Protein AF-A0A956IPW3-F1 (afdb_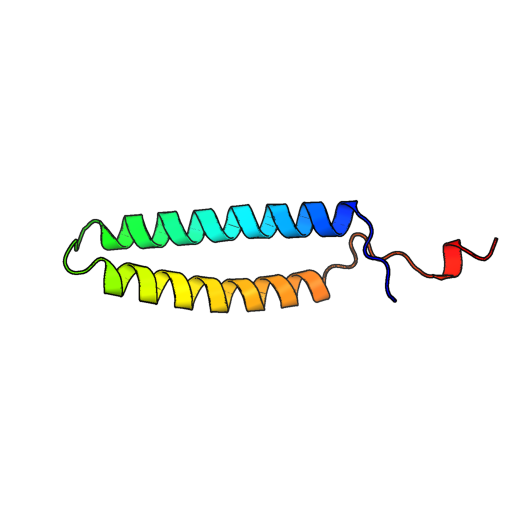monomer)

pLDDT: mean 80.19, std 14.18, range [40.19, 94.0]

Secondary structure (DSSP, 8-state):
-----HHHHHHHHHHHHHHHHHHHHHHHHHHTT-TT-HHHHHHHHHHHHHHHHHHHHHHHHH--TT---GGGG--

Mean predicted aligned error: 8.37 Å

Solvent-accessible surface area (backbone atoms only — not comparable to full-atom values): 4510 Å² total; per-residue (Å²): 132,89,66,70,36,73,66,38,58,51,51,53,51,51,55,49,52,55,51,53,49,53,50,49,52,49,50,47,62,68,38,66,84,58,83,81,50,75,67,57,53,52,50,51,45,51,55,53,48,52,56,50,48,55,51,48,53,56,51,55,69,69,49,71,75,51,67,69,65,76,77,77,78,77,121

Nearest PDB structures (f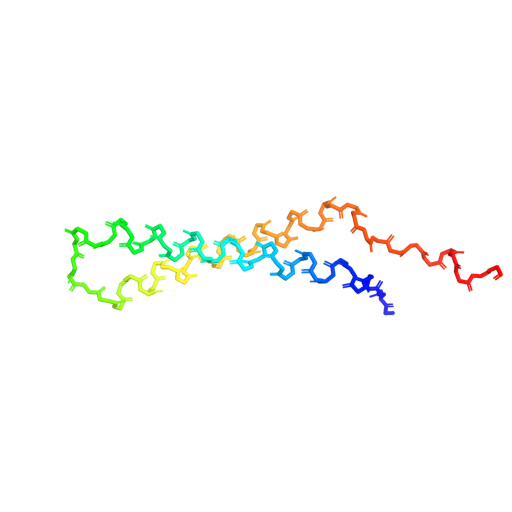oldseek):
  6swg-assembly1_B  TM=7.289E-01  e=6.789E+00  Homo sapiens

Structure (mmCIF, N/CA/C/O backbone):
data_AF-A0A956IPW3-F1
#
_entry.id   AF-A0A956IPW3-F1
#
loop_
_atom_site.group_PDB
_atom_site.id
_atom_site.type_symbol
_atom_site.label_atom_id
_atom_site.label_alt_id
_atom_site.label_comp_id
_atom_site.label_asym_id
_atom_site.label_entity_id
_atom_site.label_seq_id
_atom_site.pdbx_PDB_ins_code
_atom_site.Cartn_x
_atom_site.Cartn_y
_atom_site.Cartn_z
_atom_site.occupancy
_atom_site.B_iso_or_equiv
_atom_site.auth_seq_id
_atom_site.auth_comp_id
_atom_site.auth_asym_id
_atom_site.auth_atom_id
_atom_site.pdbx_PDB_model_num
ATOM 1 N N . MET A 1 1 ? 13.066 -18.989 -18.557 1.00 40.19 1 MET A N 1
ATOM 2 C CA . MET A 1 1 ? 12.996 -18.277 -17.262 1.00 40.19 1 MET A CA 1
ATOM 3 C C . MET A 1 1 ? 13.190 -16.797 -17.547 1.00 40.19 1 MET A C 1
ATOM 5 O O . MET A 1 1 ? 14.249 -16.431 -18.035 1.00 40.19 1 MET A O 1
ATOM 9 N N . ALA A 1 2 ? 12.159 -15.967 -17.381 1.00 42.72 2 ALA A N 1
ATOM 10 C CA . ALA A 1 2 ? 12.289 -14.527 -17.604 1.00 42.72 2 ALA A CA 1
ATOM 11 C C . ALA A 1 2 ? 13.140 -13.933 -16.473 1.00 42.72 2 ALA A C 1
ATOM 13 O O . ALA A 1 2 ? 12.723 -13.957 -15.319 1.00 42.72 2 ALA A O 1
ATOM 14 N N . TYR A 1 3 ? 14.345 -13.462 -16.789 1.00 51.72 3 TYR A N 1
ATOM 15 C CA . TYR A 1 3 ? 15.212 -12.807 -15.814 1.00 51.72 3 TYR A CA 1
ATOM 16 C C . TYR A 1 3 ? 14.658 -11.395 -15.573 1.00 51.72 3 TYR A C 1
ATOM 18 O O . TYR A 1 3 ? 14.727 -10.534 -16.452 1.00 51.72 3 TYR A O 1
ATOM 26 N N . GLU A 1 4 ? 14.045 -11.150 -14.411 1.00 57.56 4 GLU A N 1
ATOM 27 C CA . GLU A 1 4 ? 13.843 -9.770 -13.966 1.00 57.56 4 GLU A CA 1
ATOM 28 C C . GLU A 1 4 ? 15.216 -9.120 -13.793 1.00 57.56 4 GLU A C 1
ATOM 30 O O . GLU A 1 4 ? 16.128 -9.713 -13.212 1.00 57.56 4 GLU A O 1
ATOM 35 N N . SER A 1 5 ? 15.378 -7.885 -14.270 1.00 67.88 5 SER A N 1
ATOM 36 C CA . SER A 1 5 ? 16.577 -7.127 -13.927 1.00 67.88 5 SER A CA 1
ATOM 37 C C . SER A 1 5 ? 16.633 -6.968 -12.401 1.00 67.88 5 SER A C 1
ATOM 39 O O . SER A 1 5 ? 15.618 -6.660 -11.770 1.00 67.88 5 SER A O 1
ATOM 41 N N . ARG A 1 6 ? 17.816 -7.156 -11.796 1.00 75.94 6 ARG A N 1
ATOM 42 C CA . ARG A 1 6 ? 18.026 -7.018 -10.339 1.00 75.94 6 ARG A CA 1
ATOM 43 C C . ARG A 1 6 ? 17.476 -5.679 -9.815 1.00 75.94 6 ARG A C 1
ATOM 45 O O . ARG A 1 6 ? 16.936 -5.612 -8.715 1.00 75.94 6 ARG A O 1
ATOM 52 N N . THR A 1 7 ? 17.534 -4.636 -10.641 1.00 76.38 7 THR A N 1
ATOM 53 C CA . THR A 1 7 ? 16.969 -3.309 -10.373 1.00 76.38 7 THR A CA 1
ATOM 54 C C . THR A 1 7 ? 15.440 -3.317 -10.305 1.00 76.38 7 THR A C 1
ATOM 56 O O . THR A 1 7 ? 14.877 -2.679 -9.419 1.00 76.38 7 THR A O 1
ATOM 59 N N . ARG A 1 8 ? 14.746 -4.056 -11.184 1.00 80.00 8 ARG A N 1
ATOM 60 C CA . ARG A 1 8 ? 13.277 -4.170 -11.155 1.00 80.00 8 ARG A CA 1
ATOM 61 C C . ARG A 1 8 ? 12.805 -4.788 -9.843 1.00 80.00 8 ARG A C 1
ATOM 63 O O . ARG A 1 8 ? 11.928 -4.219 -9.200 1.00 80.00 8 ARG A O 1
ATOM 70 N N . SER A 1 9 ? 13.422 -5.889 -9.416 1.00 82.00 9 SER A N 1
ATOM 71 C CA . SER A 1 9 ? 13.037 -6.573 -8.177 1.00 82.00 9 SER A CA 1
ATOM 72 C C . SER A 1 9 ? 13.297 -5.704 -6.935 1.00 82.00 9 SER A C 1
ATOM 74 O O . SER A 1 9 ? 12.456 -5.668 -6.039 1.00 82.00 9 SER A O 1
ATOM 76 N N . ILE A 1 10 ? 14.395 -4.932 -6.900 1.00 86.88 10 ILE A N 1
ATOM 77 C CA . ILE A 1 10 ? 14.680 -3.981 -5.805 1.00 86.88 10 ILE A CA 1
ATOM 78 C C . ILE A 1 10 ? 13.632 -2.861 -5.752 1.00 86.88 10 ILE A C 1
ATOM 80 O O . ILE A 1 10 ? 13.079 -2.588 -4.687 1.00 86.88 10 ILE A O 1
ATOM 84 N N . VAL A 1 11 ? 13.317 -2.228 -6.887 1.00 87.75 11 VAL A N 1
ATOM 85 C CA . VAL A 1 11 ? 12.322 -1.140 -6.938 1.00 87.75 11 VAL A CA 1
ATOM 86 C C . VAL A 1 11 ? 10.926 -1.666 -6.595 1.00 87.75 11 VAL A C 1
ATOM 88 O O . VAL A 1 11 ? 10.180 -1.020 -5.857 1.00 87.75 11 VAL A O 1
ATOM 91 N N . LYS A 1 12 ? 10.584 -2.873 -7.052 1.00 87.50 12 LYS A N 1
ATOM 92 C CA . LYS A 1 12 ? 9.335 -3.549 -6.695 1.00 87.50 12 LYS A CA 1
ATOM 93 C C . LYS A 1 12 ? 9.251 -3.812 -5.190 1.00 87.50 12 LYS A C 1
ATOM 95 O O . LYS A 1 12 ? 8.252 -3.440 -4.576 1.00 87.50 12 LYS A O 1
ATOM 100 N N . ALA A 1 13 ? 10.312 -4.335 -4.577 1.00 88.56 13 ALA A N 1
ATOM 101 C CA . ALA A 1 13 ? 10.371 -4.563 -3.133 1.00 88.56 13 ALA A CA 1
ATOM 102 C C . ALA A 1 13 ? 10.269 -3.259 -2.321 1.00 88.56 13 ALA A C 1
ATOM 104 O O . ALA A 1 13 ? 9.508 -3.196 -1.355 1.00 88.56 13 ALA A O 1
ATOM 105 N N . LEU A 1 14 ? 10.980 -2.203 -2.733 1.00 91.25 14 LEU A N 1
ATOM 106 C CA . LEU A 1 14 ? 10.902 -0.886 -2.094 1.00 91.25 14 LEU A CA 1
ATOM 107 C C . LEU A 1 14 ? 9.493 -0.299 -2.196 1.00 91.25 14 LEU A C 1
ATOM 109 O O . LEU A 1 14 ? 8.926 0.106 -1.186 1.00 91.25 14 LEU A O 1
ATOM 113 N N . SER A 1 15 ? 8.891 -0.312 -3.388 1.00 91.12 15 SER A N 1
ATOM 114 C CA . SER A 1 15 ? 7.531 0.205 -3.581 1.00 91.12 15 SER A CA 1
ATOM 115 C C . SER A 1 15 ? 6.499 -0.532 -2.720 1.00 91.12 15 SER A C 1
ATOM 117 O O . SER A 1 15 ? 5.621 0.104 -2.139 1.00 91.12 15 SER A O 1
ATOM 119 N N . TRP A 1 16 ? 6.646 -1.852 -2.559 1.00 92.88 16 TRP A N 1
ATOM 120 C CA . TRP A 1 16 ? 5.802 -2.629 -1.655 1.00 92.88 16 TRP A CA 1
ATOM 121 C C . TRP A 1 16 ? 6.003 -2.230 -0.187 1.00 92.88 16 TRP A C 1
ATOM 123 O O . TRP A 1 16 ? 5.028 -2.039 0.537 1.00 92.88 16 TRP A O 1
ATOM 133 N N . ARG A 1 17 ? 7.254 -2.040 0.256 1.00 92.50 17 ARG A N 1
ATOM 134 C CA . ARG A 1 17 ? 7.561 -1.610 1.632 1.00 92.50 17 ARG A CA 1
ATOM 135 C C . ARG A 1 17 ? 6.945 -0.255 1.969 1.00 92.50 17 ARG A C 1
ATOM 137 O O . ARG A 1 17 ? 6.369 -0.118 3.047 1.00 92.50 17 ARG A O 1
ATOM 144 N N . PHE A 1 18 ? 7.015 0.715 1.059 1.00 93.19 18 PHE A N 1
ATOM 145 C CA . PHE A 1 18 ? 6.376 2.019 1.254 1.00 93.19 18 PHE A CA 1
ATOM 146 C C . PHE A 1 18 ? 4.855 1.890 1.406 1.00 93.19 18 PHE A C 1
ATOM 148 O O . PHE A 1 18 ? 4.298 2.401 2.375 1.00 93.19 18 PHE A O 1
ATOM 155 N N . LEU A 1 19 ? 4.191 1.146 0.515 1.00 92.19 19 LEU A N 1
ATOM 156 C CA . LEU A 1 19 ? 2.740 0.940 0.587 1.00 92.19 19 LEU A CA 1
ATOM 157 C C . LEU A 1 19 ? 2.316 0.216 1.866 1.00 92.19 19 LEU A C 1
ATOM 159 O O . LEU A 1 19 ? 1.417 0.679 2.559 1.00 92.19 19 LEU A O 1
ATOM 163 N N . ALA A 1 20 ? 2.988 -0.881 2.219 1.00 91.62 20 ALA A N 1
ATOM 164 C CA . ALA A 1 20 ? 2.674 -1.645 3.422 1.00 91.62 20 ALA A CA 1
ATOM 165 C C . ALA A 1 20 ? 2.798 -0.798 4.700 1.00 91.62 20 ALA A C 1
ATOM 167 O O . ALA A 1 20 ? 1.977 -0.927 5.612 1.00 91.62 20 ALA A O 1
ATOM 168 N N . THR A 1 21 ? 3.794 0.090 4.756 1.00 93.12 21 THR A N 1
ATOM 169 C CA . THR A 1 21 ? 4.003 0.986 5.902 1.00 93.12 21 THR A CA 1
ATOM 170 C C . THR A 1 21 ? 2.899 2.040 5.978 1.00 93.12 21 THR A C 1
ATOM 172 O O . THR A 1 21 ? 2.322 2.231 7.043 1.00 93.12 21 THR A O 1
ATOM 175 N N . LEU A 1 22 ? 2.534 2.661 4.849 1.00 94.00 22 LEU A N 1
ATOM 176 C CA . LEU A 1 22 ? 1.428 3.623 4.786 1.00 94.00 22 LEU A CA 1
ATOM 177 C C . LEU A 1 22 ? 0.090 3.002 5.200 1.00 94.00 22 LEU A C 1
ATOM 179 O O . LEU A 1 22 ? -0.659 3.628 5.945 1.00 94.00 22 LEU A O 1
ATOM 183 N N . ILE A 1 23 ? -0.189 1.769 4.764 1.00 93.06 23 ILE A N 1
ATOM 184 C CA . ILE A 1 23 ? -1.402 1.040 5.158 1.00 93.06 23 ILE A CA 1
ATOM 185 C C . ILE A 1 23 ? -1.412 0.814 6.668 1.00 93.06 23 ILE A C 1
ATOM 187 O O . ILE A 1 23 ? -2.377 1.191 7.323 1.00 93.06 23 ILE A O 1
ATOM 191 N N . THR A 1 24 ? -0.325 0.272 7.225 1.00 91.62 24 THR A N 1
ATOM 192 C CA . THR A 1 24 ? -0.247 -0.035 8.664 1.00 91.62 24 THR A CA 1
ATOM 193 C C . THR A 1 24 ? -0.424 1.227 9.501 1.00 91.62 24 THR A C 1
ATOM 195 O O . THR A 1 24 ? -1.249 1.260 10.410 1.00 91.62 24 THR A O 1
ATOM 198 N N . THR A 1 25 ? 0.311 2.293 9.171 1.00 90.56 25 THR A N 1
ATOM 199 C CA . THR A 1 25 ? 0.214 3.573 9.878 1.00 90.56 25 THR A CA 1
ATOM 200 C C . THR A 1 25 ? -1.179 4.181 9.741 1.00 90.56 25 THR A C 1
ATOM 202 O O . THR A 1 25 ? -1.716 4.677 10.725 1.00 90.56 25 THR A O 1
ATOM 205 N N . GLY A 1 26 ? -1.794 4.118 8.556 1.00 89.88 26 GLY A N 1
ATOM 206 C CA 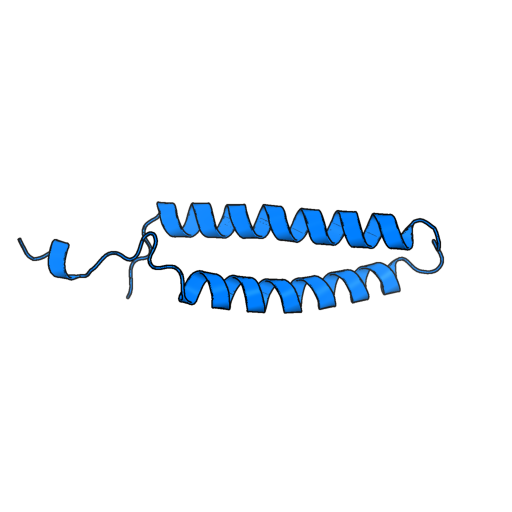. GLY A 1 26 ? -3.150 4.619 8.328 1.00 89.88 26 GLY A CA 1
ATOM 207 C C . GLY A 1 26 ? -4.206 3.846 9.119 1.00 89.88 26 GLY A C 1
ATOM 208 O O . GLY A 1 26 ? -5.049 4.457 9.771 1.00 89.88 26 GLY A O 1
ATOM 209 N N . VAL A 1 27 ? -4.128 2.513 9.119 1.00 90.06 27 VAL A N 1
ATOM 210 C CA . VAL A 1 27 ? -5.032 1.649 9.890 1.00 90.06 27 VAL A CA 1
ATOM 211 C C . VAL A 1 27 ? -4.884 1.924 11.385 1.00 90.06 27 VAL A C 1
ATOM 213 O O . VAL A 1 27 ? -5.886 2.156 12.057 1.00 90.06 27 VAL A O 1
ATOM 216 N N . VAL A 1 28 ? -3.652 1.992 11.900 1.00 86.69 28 VAL A N 1
ATOM 217 C CA . VAL A 1 28 ? -3.395 2.335 13.306 1.00 86.69 28 VAL A CA 1
ATOM 218 C C . VAL A 1 28 ? -3.899 3.739 13.634 1.00 86.69 28 VAL A C 1
ATOM 220 O O . VAL A 1 28 ? -4.558 3.904 14.654 1.00 86.69 28 VAL A O 1
ATOM 223 N N . TYR A 1 29 ? -3.661 4.744 12.788 1.00 86.50 29 TYR A N 1
ATOM 224 C CA . TYR A 1 29 ? -4.105 6.121 13.035 1.00 86.50 29 TYR A CA 1
ATOM 225 C C . TYR A 1 29 ? -5.633 6.225 13.139 1.00 86.50 29 TYR A C 1
ATOM 227 O O . TYR A 1 29 ? -6.148 6.839 14.070 1.00 86.50 29 TYR A O 1
ATOM 235 N N . VAL A 1 30 ? -6.362 5.568 12.231 1.00 84.75 30 VAL A N 1
ATOM 236 C CA . VAL A 1 30 ? -7.834 5.533 12.248 1.00 84.75 30 VAL A CA 1
ATOM 237 C C . VAL A 1 30 ? -8.363 4.772 13.469 1.00 84.75 30 VAL A C 1
ATOM 239 O O . VAL A 1 30 ? -9.371 5.166 14.054 1.00 84.75 30 VAL A O 1
ATOM 242 N N . MET A 1 31 ? -7.680 3.698 13.871 1.00 79.94 31 MET A N 1
ATOM 243 C CA . MET A 1 31 ? -8.117 2.812 14.954 1.00 79.94 31 MET A CA 1
ATOM 244 C C . MET A 1 31 ? -7.667 3.265 16.349 1.00 79.94 31 MET A C 1
ATOM 246 O O . MET A 1 31 ? -8.291 2.895 17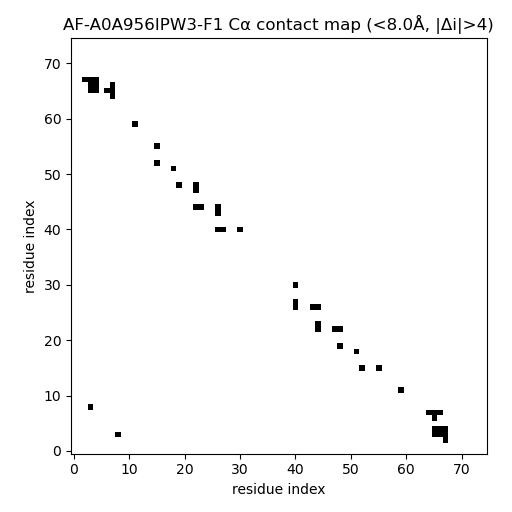.333 1.00 79.94 31 MET A O 1
ATOM 250 N N . THR A 1 32 ? -6.640 4.112 16.471 1.00 75.31 32 THR A N 1
ATOM 251 C CA . THR A 1 32 ? -6.154 4.641 17.765 1.00 75.31 32 THR A CA 1
ATOM 252 C C . THR A 1 32 ? -7.249 5.392 18.537 1.00 75.31 32 THR A C 1
ATOM 254 O O . THR A 1 32 ? -7.219 5.432 19.761 1.00 75.31 32 THR A O 1
ATOM 257 N N . GLY A 1 33 ? -8.259 5.940 17.853 1.00 68.88 33 GLY A N 1
ATOM 258 C CA . GLY A 1 33 ? -9.424 6.556 18.503 1.00 68.88 33 GLY A CA 1
ATOM 259 C C . GLY A 1 33 ? -10.456 5.568 19.074 1.00 68.88 33 GLY A C 1
ATOM 260 O O . GLY A 1 33 ? -11.386 6.000 19.747 1.00 68.88 33 GLY A O 1
ATOM 261 N N . LYS A 1 34 ? -10.321 4.267 18.786 1.00 64.81 34 LYS A N 1
ATOM 262 C CA . LYS A 1 34 ? -11.221 3.166 19.169 1.00 64.81 34 LYS A CA 1
ATOM 263 C C . LYS A 1 34 ? -10.369 1.934 19.505 1.00 64.81 34 LYS A C 1
ATOM 265 O O . LYS A 1 34 ? -10.292 0.989 18.722 1.00 64.81 34 LYS A O 1
ATOM 270 N N . MET A 1 35 ? -9.637 1.969 20.620 1.00 58.94 35 MET A N 1
ATOM 271 C CA . MET A 1 35 ? -8.691 0.909 21.020 1.00 58.94 35 MET A CA 1
ATOM 272 C C . MET A 1 35 ? -9.389 -0.362 21.543 1.00 58.94 35 MET A C 1
ATOM 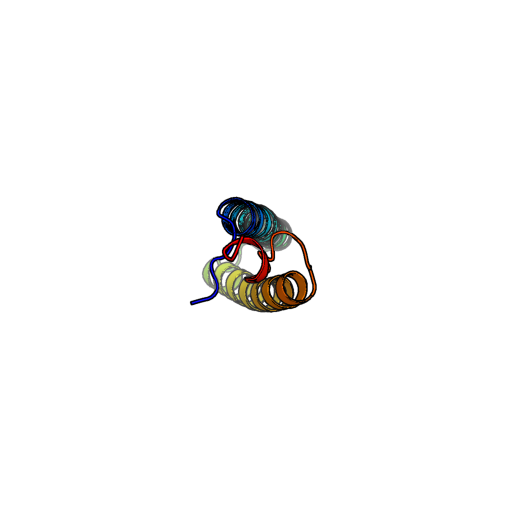274 O O . MET A 1 35 ? -8.958 -0.943 22.535 1.00 58.94 35 MET A O 1
ATOM 278 N N . ASP A 1 36 ? -10.462 -0.807 20.894 1.00 65.88 36 ASP A N 1
ATOM 279 C CA . ASP A 1 36 ? -11.351 -1.804 21.490 1.00 65.88 36 ASP A CA 1
ATOM 280 C C . ASP A 1 36 ? -10.929 -3.248 21.163 1.00 65.88 36 ASP A C 1
ATOM 282 O O . ASP A 1 36 ? -11.233 -4.142 21.945 1.00 65.88 36 ASP A O 1
ATOM 286 N N . ASN A 1 37 ? -10.171 -3.505 20.078 1.00 76.62 37 ASN A N 1
ATOM 287 C CA . ASN A 1 37 ? -9.615 -4.839 19.779 1.00 76.62 37 ASN A CA 1
ATOM 288 C C . ASN A 1 37 ? -8.417 -4.833 18.806 1.00 76.62 37 ASN A C 1
ATOM 290 O O . ASN A 1 37 ? -8.567 -4.632 17.602 1.00 76.62 37 ASN A O 1
ATOM 294 N N . ALA A 1 38 ? -7.221 -5.197 19.284 1.00 83.56 38 ALA A N 1
ATOM 295 C CA . ALA A 1 38 ? -6.020 -5.330 18.442 1.00 83.56 38 ALA A CA 1
ATOM 296 C C . ALA A 1 38 ? -6.143 -6.419 17.352 1.00 83.56 38 ALA A C 1
ATOM 298 O O . ALA A 1 38 ? -5.552 -6.299 16.278 1.00 83.56 38 ALA A O 1
ATOM 299 N N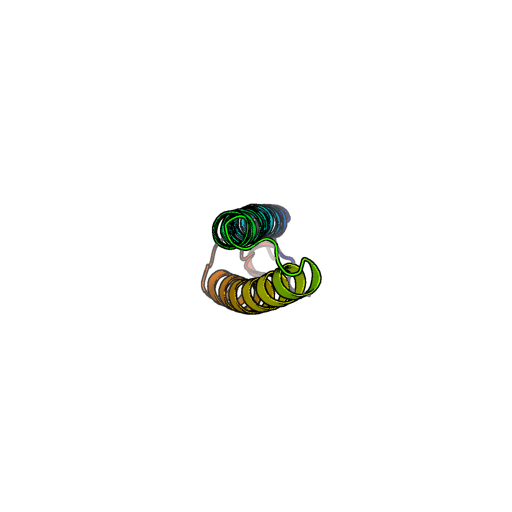 . VAL A 1 39 ? -6.930 -7.469 17.613 1.00 86.25 39 VAL A N 1
ATOM 300 C CA . VAL A 1 39 ? -7.193 -8.553 16.650 1.00 86.25 39 VAL A CA 1
ATOM 301 C C . VAL A 1 39 ? -7.976 -8.040 15.441 1.00 86.25 39 VAL A C 1
ATOM 303 O O . VAL A 1 39 ? -7.660 -8.392 14.306 1.00 86.25 39 VAL A O 1
ATOM 306 N N . GLU A 1 40 ? -8.961 -7.172 15.669 1.00 85.62 40 GLU A N 1
ATOM 307 C CA . GLU A 1 40 ? -9.766 -6.568 14.605 1.00 85.62 40 GLU A CA 1
ATOM 308 C C . GLU A 1 40 ? -8.911 -5.653 13.723 1.00 85.62 40 GLU A C 1
ATOM 310 O O . GLU A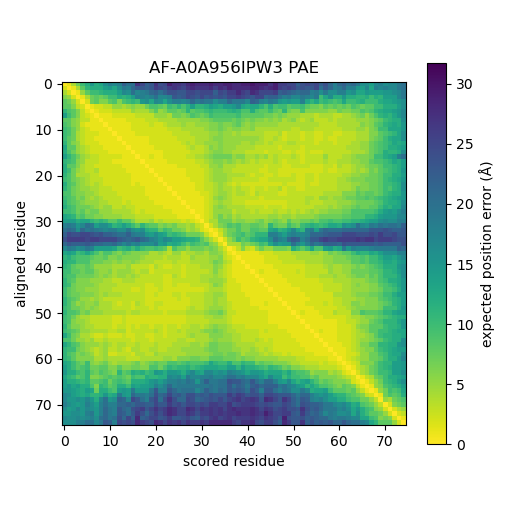 1 40 ? -8.947 -5.760 12.497 1.00 85.62 40 GLU A O 1
ATOM 315 N N . ILE A 1 41 ? -8.054 -4.835 14.343 1.00 87.75 41 ILE A N 1
ATOM 316 C CA . ILE A 1 41 ? -7.090 -3.978 13.638 1.00 87.75 41 ILE A CA 1
ATOM 317 C C . ILE A 1 41 ? -6.176 -4.822 12.742 1.00 87.75 41 ILE A C 1
ATOM 319 O O . ILE A 1 41 ? -5.996 -4.499 11.568 1.00 87.75 41 ILE A O 1
ATOM 323 N N . GLY A 1 42 ? -5.627 -5.921 13.271 1.00 88.81 42 GLY A N 1
ATOM 324 C CA . GLY A 1 42 ? -4.764 -6.825 12.509 1.00 88.81 42 GLY A CA 1
ATOM 325 C C . GLY A 1 42 ? -5.481 -7.495 11.333 1.00 88.81 42 GLY A C 1
ATOM 326 O O . GLY A 1 42 ? -4.904 -7.624 10.250 1.00 88.81 42 GLY A O 1
ATOM 327 N N . LEU A 1 43 ? -6.748 -7.882 11.511 1.00 90.31 43 LEU A N 1
ATOM 328 C CA . LEU A 1 43 ? -7.578 -8.446 10.443 1.00 90.31 43 LEU A CA 1
ATOM 329 C C . LEU A 1 43 ? -7.841 -7.426 9.332 1.00 90.31 43 LEU A C 1
ATOM 331 O O . LEU A 1 43 ? -7.621 -7.731 8.159 1.00 90.31 43 LEU A O 1
ATOM 335 N N . VAL A 1 44 ? -8.262 -6.210 9.691 1.00 90.06 44 VAL A N 1
ATOM 336 C CA . VAL A 1 44 ? -8.517 -5.130 8.727 1.00 90.06 44 VAL A CA 1
ATOM 337 C C . VAL A 1 44 ? -7.239 -4.775 7.969 1.00 90.06 44 VAL A C 1
ATOM 339 O O . VAL A 1 44 ? -7.247 -4.741 6.740 1.00 90.06 44 VAL A O 1
ATOM 342 N N . ASP A 1 45 ? -6.126 -4.577 8.675 1.00 91.62 45 ASP A N 1
ATOM 343 C CA . ASP A 1 45 ? -4.824 -4.293 8.069 1.00 91.62 45 ASP A CA 1
ATOM 344 C C . ASP A 1 45 ? -4.396 -5.391 7.081 1.00 91.62 45 ASP A C 1
ATOM 346 O O . A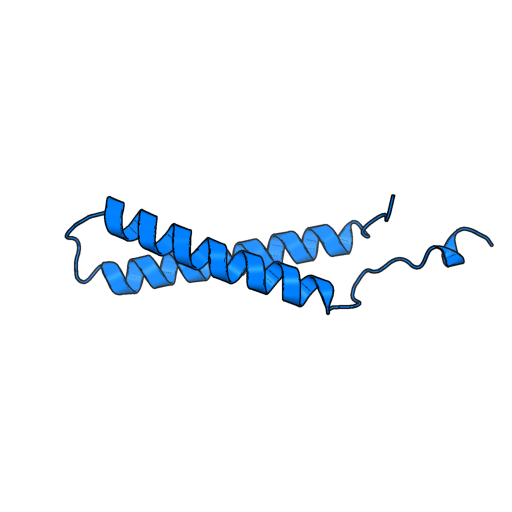SP A 1 45 ? -3.974 -5.093 5.959 1.00 91.62 45 ASP A O 1
ATOM 350 N N . THR A 1 46 ? -4.582 -6.660 7.449 1.00 92.06 46 THR A N 1
ATOM 351 C CA . THR A 1 46 ? -4.264 -7.800 6.579 1.00 92.06 46 THR A CA 1
ATOM 352 C C . THR A 1 46 ? -5.117 -7.794 5.311 1.00 92.06 46 THR A C 1
ATOM 354 O O . THR A 1 46 ? -4.582 -7.932 4.208 1.00 92.06 46 THR A O 1
ATOM 357 N N . LEU A 1 47 ? -6.433 -7.593 5.433 1.00 94.00 47 LEU A N 1
ATOM 358 C CA . LEU A 1 47 ? -7.345 -7.550 4.285 1.00 94.00 47 LEU A CA 1
ATOM 359 C C . LEU A 1 47 ? -7.030 -6.379 3.346 1.00 94.00 47 LEU A C 1
ATOM 361 O O . LEU A 1 47 ? -6.991 -6.557 2.125 1.00 94.00 47 LEU A O 1
ATOM 365 N N . VAL A 1 48 ? -6.739 -5.199 3.899 1.00 93.00 48 VAL A N 1
ATOM 366 C CA . VAL A 1 48 ? -6.340 -4.027 3.107 1.00 93.00 48 VAL A CA 1
ATOM 367 C C . VAL A 1 48 ? -5.022 -4.296 2.381 1.00 93.00 48 VAL A C 1
ATOM 369 O O . VAL A 1 48 ? -4.929 -4.056 1.175 1.00 93.00 48 VAL A O 1
ATOM 372 N N . LYS A 1 49 ? -4.015 -4.853 3.065 1.00 92.00 49 LYS A N 1
ATOM 373 C CA . LYS A 1 49 ? -2.732 -5.216 2.443 1.00 92.00 49 LYS A CA 1
ATOM 374 C C . LYS A 1 49 ? -2.902 -6.224 1.320 1.00 92.00 49 LYS A C 1
ATOM 376 O O . LYS A 1 49 ? -2.254 -6.059 0.294 1.00 92.00 49 LYS A O 1
ATOM 381 N N . LEU A 1 50 ? -3.775 -7.219 1.465 1.00 93.19 50 LEU A N 1
ATOM 382 C CA . LEU A 1 50 ? -4.049 -8.188 0.400 1.00 93.19 50 LEU A CA 1
ATOM 383 C C . LEU A 1 50 ? -4.615 -7.509 -0.854 1.00 93.19 50 LEU A C 1
ATOM 385 O O . LEU A 1 50 ? -4.111 -7.736 -1.956 1.00 93.19 50 LEU A O 1
ATOM 389 N N . GLY A 1 51 ? -5.611 -6.633 -0.692 1.00 92.75 51 GLY A N 1
ATOM 390 C CA . GLY A 1 51 ? -6.188 -5.882 -1.810 1.00 92.75 51 GLY A CA 1
ATOM 391 C C . GLY A 1 51 ? -5.163 -4.976 -2.498 1.00 92.75 51 GLY A C 1
ATOM 392 O O . GLY A 1 51 ? -5.029 -4.991 -3.725 1.00 92.75 51 GLY A O 1
ATOM 393 N N . VAL A 1 52 ? -4.384 -4.229 -1.710 1.00 93.69 52 VAL A N 1
ATOM 394 C CA . VAL A 1 52 ? -3.347 -3.335 -2.244 1.00 93.69 52 VAL A CA 1
ATOM 395 C C . VAL A 1 52 ? -2.203 -4.118 -2.881 1.00 93.69 52 VAL A C 1
ATOM 397 O O . VAL A 1 52 ? -1.713 -3.700 -3.925 1.00 93.69 52 VAL A O 1
ATOM 400 N N . TYR A 1 53 ? -1.806 -5.263 -2.322 1.00 92.44 53 TYR A N 1
ATOM 401 C CA . TYR A 1 53 ? -0.792 -6.141 -2.910 1.00 92.44 53 TYR A CA 1
ATOM 402 C C . TYR A 1 53 ? -1.214 -6.621 -4.296 1.00 92.44 53 TYR A C 1
ATOM 404 O O . TYR A 1 53 ? -0.453 -6.504 -5.254 1.00 92.44 53 TYR A O 1
ATOM 412 N N . PHE A 1 54 ? -2.452 -7.098 -4.432 1.00 91.94 54 PHE A N 1
ATOM 413 C CA . PHE A 1 54 ? -2.965 -7.539 -5.724 1.00 91.94 54 PHE A CA 1
ATOM 414 C C . PHE A 1 54 ? -2.981 -6.396 -6.750 1.00 91.94 54 PHE A C 1
ATOM 416 O O . PHE A 1 54 ? -2.536 -6.566 -7.887 1.00 91.94 54 PHE A O 1
ATOM 423 N N . GLY A 1 55 ? -3.440 -5.207 -6.346 1.00 91.62 55 GLY A N 1
ATOM 424 C CA . GLY A 1 55 ? -3.398 -4.012 -7.191 1.00 91.62 55 GLY A CA 1
ATOM 425 C C . GLY A 1 55 ? -1.973 -3.588 -7.561 1.00 91.62 55 GLY A C 1
ATOM 426 O O . GLY A 1 55 ? -1.716 -3.216 -8.706 1.00 91.62 55 GLY A O 1
ATOM 427 N N . HIS A 1 56 ? -1.035 -3.692 -6.620 1.00 91.94 56 HIS A N 1
ATOM 428 C CA . HIS A 1 56 ? 0.383 -3.393 -6.811 1.00 91.94 56 HIS A CA 1
ATOM 429 C C . HIS A 1 56 ? 1.026 -4.332 -7.829 1.00 91.94 56 HIS A C 1
ATOM 431 O O . HIS A 1 56 ? 1.661 -3.855 -8.769 1.00 91.94 56 HIS A O 1
ATOM 437 N N . GLU A 1 57 ? 0.785 -5.639 -7.719 1.00 88.88 57 GLU A N 1
ATOM 438 C CA . GLU A 1 57 ? 1.227 -6.629 -8.706 1.00 88.88 57 GLU A CA 1
ATOM 439 C C . GLU A 1 57 ? 0.639 -6.332 -10.093 1.00 88.88 57 GLU A C 1
ATOM 441 O O . GLU A 1 57 ? 1.385 -6.235 -11.069 1.00 88.88 57 GLU A O 1
ATOM 446 N N . ARG A 1 58 ? -0.675 -6.071 -10.191 1.00 89.69 58 ARG A N 1
ATOM 447 C CA . ARG A 1 58 ? -1.335 -5.704 -11.461 1.00 89.69 58 ARG A CA 1
ATOM 448 C C . ARG A 1 58 ? -0.773 -4.417 -12.071 1.00 89.69 58 ARG A C 1
ATOM 450 O O . ARG A 1 58 ? -0.658 -4.304 -13.292 1.00 89.69 58 ARG A O 1
ATOM 457 N N . ALA A 1 59 ? -0.443 -3.424 -11.249 1.00 88.19 59 ALA A N 1
ATOM 458 C CA . ALA A 1 59 ? 0.175 -2.185 -11.710 1.00 88.19 59 ALA A CA 1
ATOM 459 C C . ALA A 1 59 ? 1.597 -2.450 -12.229 1.00 88.19 59 ALA A C 1
ATOM 461 O O . ALA A 1 59 ? 1.951 -2.004 -13.322 1.00 88.19 59 ALA A O 1
ATOM 462 N N . TRP A 1 60 ? 2.380 -3.257 -11.509 1.00 86.56 60 TRP A N 1
ATOM 463 C CA . TRP A 1 60 ? 3.712 -3.689 -11.932 1.00 86.56 60 TRP A CA 1
ATOM 464 C C . TRP A 1 60 ? 3.701 -4.523 -13.211 1.00 86.56 60 TRP A C 1
ATOM 466 O O . TRP A 1 60 ? 4.629 -4.411 -14.016 1.00 86.56 60 TRP A O 1
ATOM 476 N N . GLU A 1 61 ? 2.655 -5.316 -13.444 1.00 83.38 61 GLU A N 1
ATOM 477 C CA . GLU A 1 61 ? 2.434 -6.002 -14.717 1.00 83.38 61 GLU A CA 1
ATOM 478 C C . GLU A 1 61 ? 2.255 -5.021 -15.878 1.00 83.38 61 GLU A C 1
ATOM 480 O O . GLU A 1 61 ? 2.699 -5.315 -16.981 1.00 83.38 61 GLU A O 1
ATOM 485 N N . ARG A 1 62 ? 1.649 -3.848 -15.678 1.00 81.44 62 ARG A N 1
ATOM 486 C CA . ARG A 1 62 ? 1.467 -2.852 -16.754 1.00 81.44 62 ARG A CA 1
ATOM 487 C C . ARG A 1 62 ? 2.721 -2.016 -17.002 1.00 81.44 62 ARG A C 1
ATOM 489 O O . ARG A 1 62 ? 2.953 -1.558 -18.120 1.00 81.44 62 ARG A O 1
ATOM 496 N N . ILE A 1 63 ? 3.559 -1.850 -15.984 1.00 81.50 63 ILE A N 1
ATOM 497 C CA . ILE A 1 63 ? 4.798 -1.079 -16.068 1.00 81.50 63 ILE A CA 1
ATOM 498 C C . ILE A 1 63 ? 5.846 -1.847 -16.902 1.00 81.50 63 ILE A C 1
ATOM 500 O O . ILE A 1 63 ? 6.220 -2.982 -16.599 1.00 81.50 63 ILE A O 1
ATOM 504 N N . ARG A 1 64 ? 6.354 -1.215 -17.976 1.00 70.06 64 ARG A N 1
ATOM 505 C CA . ARG A 1 64 ? 7.421 -1.775 -18.838 1.00 70.06 64 ARG A CA 1
ATOM 506 C C . ARG A 1 64 ? 8.837 -1.633 -18.260 1.00 70.06 64 ARG A C 1
ATOM 508 O O . ARG A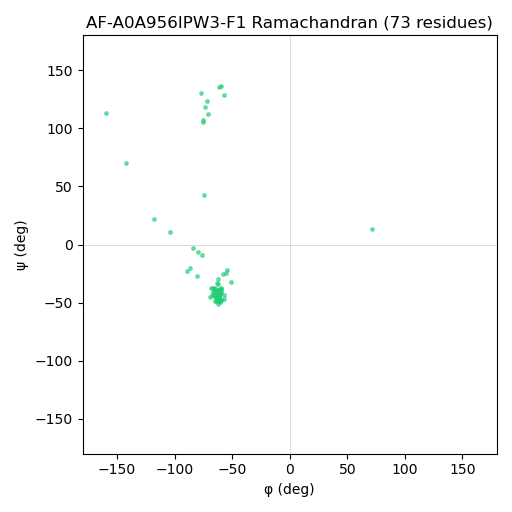 1 64 ? 9.780 -2.164 -18.841 1.00 70.06 64 ARG A O 1
ATOM 515 N N . PHE A 1 65 ? 8.992 -0.933 -17.138 1.00 68.88 65 PHE A N 1
ATOM 516 C CA . PHE A 1 65 ? 10.279 -0.678 -16.492 1.00 68.88 65 PHE A CA 1
ATOM 517 C C . PHE A 1 65 ? 11.019 -1.981 -16.146 1.00 68.88 65 PHE A C 1
ATOM 519 O O . PHE A 1 65 ? 10.453 -2.879 -15.519 1.00 68.88 65 PHE A O 1
ATOM 526 N N . GLY A 1 66 ? 12.287 -2.080 -16.560 1.00 61.41 66 GLY A N 1
ATOM 527 C CA . GLY A 1 66 ? 13.171 -3.205 -16.234 1.00 61.41 66 GLY A CA 1
ATOM 528 C C . GLY A 1 66 ? 12.847 -4.534 -16.927 1.00 61.41 66 GLY A C 1
ATOM 529 O O . GLY A 1 66 ? 13.373 -5.567 -16.513 1.00 61.41 66 GLY A O 1
ATOM 530 N N . ARG A 1 67 ? 11.995 -4.541 -17.964 1.00 64.81 67 ARG A N 1
ATOM 531 C CA . ARG A 1 67 ? 11.801 -5.724 -18.816 1.00 64.81 67 ARG A CA 1
ATOM 532 C C . ARG A 1 67 ? 13.001 -5.882 -19.747 1.00 64.81 67 ARG A C 1
ATOM 534 O O . ARG A 1 67 ? 13.120 -5.144 -20.720 1.00 64.81 67 ARG A O 1
ATOM 541 N N . VAL A 1 68 ? 13.862 -6.851 -19.458 1.00 59.34 68 VAL A N 1
ATOM 542 C CA . VAL A 1 68 ? 14.956 -7.238 -20.355 1.00 59.34 68 VAL A CA 1
ATOM 543 C C . VAL A 1 68 ? 14.348 -8.000 -21.537 1.00 59.34 68 VAL A C 1
ATOM 545 O O . VAL A 1 68 ? 13.684 -9.022 -21.345 1.00 59.34 68 VAL A O 1
ATOM 548 N N . ARG A 1 69 ? 14.502 -7.480 -22.762 1.00 59.16 69 ARG A N 1
ATOM 549 C CA . ARG A 1 69 ? 14.151 -8.215 -23.985 1.00 59.16 69 ARG A CA 1
ATOM 550 C C . ARG A 1 69 ? 15.260 -9.229 -24.246 1.00 59.16 69 ARG A C 1
ATOM 552 O O . ARG A 1 69 ? 16.430 -8.881 -24.256 1.00 59.16 69 ARG A O 1
ATOM 559 N N . TYR A 1 70 ? 14.882 -10.481 -24.485 1.00 59.28 70 TYR A N 1
ATOM 560 C CA . TYR A 1 70 ? 15.818 -11.574 -24.774 1.00 59.28 70 TYR A CA 1
ATOM 561 C C . TYR A 1 70 ? 16.757 -11.286 -25.968 1.00 59.28 70 TYR A C 1
ATOM 563 O O . TYR A 1 70 ? 17.860 -11.819 -26.017 1.00 59.28 70 TYR A O 1
ATOM 571 N N . THR A 1 71 ? 16.344 -10.405 -26.888 1.00 60.62 71 THR A N 1
ATOM 572 C CA . THR A 1 71 ? 17.101 -9.982 -28.080 1.00 60.62 71 THR A CA 1
ATOM 573 C C . THR A 1 71 ? 18.506 -9.437 -27.784 1.00 60.62 71 THR A C 1
ATOM 575 O O . THR A 1 71 ? 19.357 -9.528 -28.660 1.00 60.62 71 THR A O 1
ATOM 578 N N . ASP A 1 72 ? 18.791 -8.959 -26.569 1.00 58.22 72 ASP A N 1
ATOM 579 C CA . ASP A 1 72 ? 20.090 -8.349 -26.238 1.00 58.22 72 ASP A CA 1
ATOM 580 C C . ASP A 1 72 ? 21.203 -9.359 -25.856 1.00 58.22 72 ASP A C 1
ATOM 582 O O . ASP A 1 72 ? 22.338 -8.950 -25.641 1.00 58.22 72 ASP A O 1
ATOM 586 N N . TYR A 1 73 ? 20.921 -10.671 -25.789 1.00 59.31 73 TYR A N 1
ATOM 587 C CA . TYR A 1 73 ? 21.917 -11.729 -25.485 1.00 59.31 73 TYR A CA 1
ATOM 588 C C . TYR A 1 73 ? 22.362 -12.546 -26.715 1.00 59.31 73 TYR A C 1
ATOM 590 O O . TYR A 1 73 ? 22.954 -13.617 -26.577 1.00 59.31 73 TYR A O 1
ATOM 598 N N . GLN A 1 74 ? 22.010 -12.097 -27.920 1.00 55.44 74 GLN A N 1
ATOM 599 C CA . GLN A 1 74 ? 22.284 -12.797 -29.182 1.00 55.44 74 GLN A CA 1
ATOM 600 C C . GLN A 1 74 ? 23.188 -11.985 -30.132 1.00 55.44 74 GLN A C 1
ATOM 602 O O . GLN A 1 74 ? 23.161 -12.235 -31.335 1.00 55.44 74 GLN A O 1
ATOM 607 N N . ILE A 1 75 ? 23.970 -11.027 -29.615 1.00 54.72 75 ILE A N 1
ATOM 608 C CA . ILE A 1 75 ? 24.979 -10.266 -30.380 1.00 54.72 75 ILE A CA 1
ATOM 609 C C . ILE A 1 75 ? 26.369 -10.582 -29.836 1.00 54.72 75 ILE A C 1
ATOM 611 O O . ILE A 1 75 ? 26.506 -10.586 -28.590 1.00 54.72 75 ILE A O 1
#

Radius of gyration: 17.59 Å; Cα contacts (8 Å, |Δi|>4): 26; chains: 1; bounding box: 36×25×52 Å

Foldseek 3Di:
DFDQDPVLVVVLVVVLVVVLVCLLVVLCVVCVVPVPDPVVSVVVSVVVSVVVVVVSVVVSVVDPPRRDDPVVVPD

Sequence (75 aa):
MAYESRTRSIVKALSWRFLATLITTGVVYVMTGKMDNAVEIGLVDTLVKLGVYFGHERAWERIRFGRVRYTDYQI